Protein AF-A0A218LXC9-F1 (afdb_monomer_lite)

Sequence (57 aa):
LKRCGRKQRFYDPIKNQTCLNVPAILYFLEKGAQPTRTVYDILRKAEFFKEKERTLS

pLDDT: mean 72.03, std 12.18, range [47.72, 90.5]

Secondary structure (DSSP, 8-state):
-EE--SSSEEEETTTTEEEE-HHHHHHHHHTTPPPPHHHHHHHHHTTTTHHHHGGG-

Structure (mmCIF, N/CA/C/O backbone):
data_AF-A0A218LXC9-F1
#
_entry.id   AF-A0A218LXC9-F1
#
loop_
_atom_site.group_PDB
_atom_site.id
_atom_site.type_symbol
_atom_site.label_atom_id
_atom_site.label_alt_id
_atom_site.label_comp_id
_atom_site.label_asym_id
_atom_site.label_entity_id
_atom_site.label_seq_id
_atom_site.pdbx_PDB_ins_code
_atom_site.Cartn_x
_atom_site.Cartn_y
_atom_site.Cartn_z
_atom_site.occupancy
_atom_site.B_iso_or_equiv
_atom_site.auth_seq_id
_atom_site.auth_comp_id
_atom_site.auth_asym_id
_atom_site.auth_atom_id
_atom_site.pdbx_PDB_model_num
ATOM 1 N N . LEU A 1 1 ? 9.429 -3.864 1.825 1.00 56.41 1 LEU A N 1
ATOM 2 C CA . LEU A 1 1 ? 8.658 -2.833 1.090 1.00 56.41 1 LEU A CA 1
ATOM 3 C C . LEU A 1 1 ? 9.373 -1.490 1.240 1.00 56.41 1 LEU A C 1
ATOM 5 O O . LEU A 1 1 ? 9.712 -1.161 2.369 1.00 56.41 1 LEU A O 1
ATOM 9 N N . LYS A 1 2 ? 9.652 -0.745 0.159 1.00 60.50 2 LYS A N 1
ATOM 10 C CA . LYS A 1 2 ? 10.277 0.594 0.252 1.00 60.50 2 LYS A CA 1
ATOM 11 C C . LYS A 1 2 ? 9.238 1.691 -0.019 1.00 60.50 2 LYS A C 1
ATOM 13 O O . LYS A 1 2 ? 8.366 1.518 -0.869 1.00 60.50 2 LYS A O 1
ATOM 18 N N . ARG A 1 3 ? 9.310 2.803 0.724 1.00 54.12 3 ARG A N 1
ATOM 19 C CA . ARG A 1 3 ? 8.466 3.994 0.517 1.00 54.12 3 ARG A CA 1
ATOM 20 C C . ARG A 1 3 ? 9.069 4.827 -0.622 1.00 54.12 3 ARG A C 1
ATOM 22 O O . ARG A 1 3 ? 10.204 5.273 -0.498 1.00 54.12 3 ARG A O 1
ATOM 29 N N . CYS A 1 4 ? 8.326 5.039 -1.709 1.00 56.94 4 CYS A N 1
ATOM 30 C CA . CYS A 1 4 ? 8.733 5.892 -2.834 1.00 56.94 4 CYS A CA 1
ATOM 31 C C . CYS A 1 4 ? 7.700 7.003 -3.066 1.00 56.94 4 CYS A C 1
ATOM 33 O O . CYS A 1 4 ? 6.501 6.788 -2.898 1.00 56.94 4 CYS A O 1
ATOM 35 N N . GLY A 1 5 ? 8.177 8.196 -3.432 1.00 67.81 5 GLY A N 1
ATOM 36 C CA . GLY A 1 5 ? 7.347 9.386 -3.642 1.00 67.81 5 GLY A CA 1
ATOM 37 C C . GLY A 1 5 ? 6.424 9.320 -4.869 1.00 67.81 5 GLY A C 1
ATOM 38 O O . GLY A 1 5 ? 6.626 8.492 -5.751 1.00 67.81 5 GLY A O 1
ATOM 39 N N . ARG A 1 6 ? 5.433 10.233 -4.874 1.00 57.88 6 ARG A N 1
ATOM 40 C CA . ARG A 1 6 ? 4.357 10.628 -5.830 1.00 57.88 6 ARG A CA 1
ATOM 41 C C . ARG A 1 6 ? 3.866 9.710 -6.973 1.00 57.88 6 ARG A C 1
ATOM 43 O O . ARG A 1 6 ? 2.721 9.895 -7.375 1.00 57.88 6 ARG A O 1
ATOM 50 N N . LYS A 1 7 ? 4.603 8.730 -7.500 1.00 57.75 7 LYS A N 1
ATOM 51 C CA . LYS A 1 7 ? 4.093 7.800 -8.526 1.00 57.75 7 LYS A CA 1
ATOM 52 C C . LYS A 1 7 ? 3.330 6.645 -7.873 1.00 57.75 7 LYS A C 1
ATOM 54 O O . LYS A 1 7 ? 3.812 6.010 -6.942 1.00 57.75 7 LYS A O 1
ATOM 59 N N . GLN A 1 8 ? 2.103 6.419 -8.346 1.00 55.94 8 GLN A N 1
ATOM 60 C CA . GLN A 1 8 ? 1.072 5.626 -7.670 1.00 55.94 8 GLN A CA 1
ATOM 61 C C . GLN A 1 8 ? 1.486 4.171 -7.395 1.00 55.94 8 GLN A C 1
ATOM 63 O O . GLN A 1 8 ? 1.163 3.680 -6.315 1.00 55.94 8 GLN A O 1
ATOM 68 N N . ARG A 1 9 ? 2.200 3.494 -8.312 1.00 57.78 9 ARG A N 1
ATOM 69 C CA . ARG A 1 9 ? 2.711 2.116 -8.150 1.00 57.78 9 ARG A CA 1
ATOM 70 C C . ARG A 1 9 ? 3.896 1.873 -9.098 1.00 57.78 9 ARG A C 1
ATOM 72 O O . ARG A 1 9 ? 3.782 2.181 -10.279 1.00 57.78 9 ARG A O 1
ATOM 79 N N . PHE A 1 10 ? 4.991 1.289 -8.610 1.00 63.69 10 PHE A N 1
ATOM 80 C CA . PHE A 1 10 ? 5.970 0.584 -9.454 1.00 63.69 10 PHE A CA 1
ATOM 81 C C . PHE A 1 10 ? 6.210 -0.802 -8.868 1.00 63.69 10 PHE A C 1
ATOM 83 O O . PHE A 1 10 ? 6.473 -0.932 -7.670 1.00 63.69 10 PHE A O 1
ATOM 90 N N . TYR A 1 11 ? 6.125 -1.819 -9.717 1.00 64.38 11 TYR A N 1
ATOM 91 C CA . TYR A 1 11 ? 6.718 -3.123 -9.466 1.00 64.38 11 TYR A CA 1
ATOM 92 C C . TYR A 1 11 ? 7.995 -3.191 -10.299 1.00 64.38 11 TYR A C 1
ATOM 94 O O . TYR A 1 11 ? 7.938 -3.028 -11.516 1.00 64.38 11 TYR A O 1
ATOM 102 N N . ASP A 1 12 ? 9.135 -3.368 -9.640 1.00 70.50 12 ASP A N 1
ATOM 103 C CA . ASP A 1 12 ? 10.390 -3.707 -10.301 1.00 70.50 12 ASP A CA 1
ATOM 104 C C . ASP A 1 12 ? 10.555 -5.237 -10.224 1.00 70.50 12 ASP A C 1
ATOM 106 O O . ASP A 1 12 ? 10.923 -5.743 -9.156 1.00 70.50 12 ASP A O 1
ATOM 110 N N . PRO A 1 13 ? 10.255 -5.986 -11.305 1.00 67.94 13 PRO A N 1
ATOM 111 C CA . PRO A 1 13 ? 10.407 -7.440 -11.329 1.00 67.94 13 PRO A CA 1
ATOM 112 C C . PRO A 1 13 ? 11.865 -7.881 -11.184 1.00 67.94 13 PRO A C 1
ATOM 114 O O . PRO A 1 13 ? 12.121 -8.931 -10.602 1.00 67.94 13 PRO A O 1
ATOM 117 N N . ILE A 1 14 ? 12.821 -7.072 -11.655 1.00 73.25 14 ILE A N 1
ATOM 118 C CA . ILE A 1 14 ? 14.256 -7.392 -11.632 1.00 73.25 14 ILE A CA 1
ATOM 119 C C . ILE A 1 14 ? 14.771 -7.359 -10.192 1.00 73.25 14 ILE A C 1
ATOM 121 O O . ILE A 1 14 ? 15.580 -8.191 -9.791 1.00 73.25 14 ILE A O 1
ATOM 125 N N . LYS A 1 15 ? 14.273 -6.416 -9.387 1.00 72.25 15 LYS A N 1
ATOM 126 C CA . LYS A 1 15 ? 14.658 -6.266 -7.973 1.00 72.25 15 LYS A CA 1
ATOM 127 C C . LYS A 1 15 ? 13.648 -6.866 -6.996 1.00 72.25 15 LYS A C 1
ATOM 129 O O . LYS A 1 15 ? 13.797 -6.681 -5.787 1.00 72.25 15 LYS A O 1
ATOM 134 N N . ASN A 1 16 ? 12.602 -7.517 -7.511 1.00 62.41 16 ASN A N 1
ATOM 135 C CA . ASN A 1 16 ? 11.423 -7.971 -6.770 1.00 62.41 16 ASN A CA 1
ATOM 136 C C . ASN A 1 16 ? 10.903 -6.918 -5.764 1.00 62.41 16 ASN A C 1
ATOM 138 O O . ASN A 1 16 ? 10.486 -7.228 -4.644 1.00 62.41 16 ASN A O 1
ATOM 142 N N . GLN A 1 17 ? 10.991 -5.637 -6.133 1.00 63.81 17 GLN A N 1
ATOM 143 C CA . GLN A 1 17 ? 10.708 -4.524 -5.236 1.00 63.81 17 GLN A CA 1
ATOM 144 C C . GLN A 1 17 ? 9.370 -3.901 -5.605 1.00 63.81 17 GLN A C 1
ATOM 146 O O . GLN A 1 17 ? 9.158 -3.418 -6.712 1.00 63.81 17 GLN A O 1
ATOM 151 N N . THR A 1 18 ? 8.460 -3.894 -4.637 1.00 68.12 18 THR A N 1
ATOM 152 C CA . THR A 1 18 ? 7.187 -3.187 -4.754 1.00 68.12 18 THR A CA 1
ATOM 153 C C . THR A 1 18 ? 7.315 -1.819 -4.091 1.00 68.12 18 THR A C 1
ATOM 155 O O . THR A 1 18 ? 7.708 -1.723 -2.924 1.00 68.12 18 THR A O 1
ATOM 158 N N . CYS A 1 19 ? 6.977 -0.767 -4.829 1.00 65.88 19 CYS A N 1
ATOM 159 C CA . CYS A 1 19 ? 6.882 0.601 -4.335 1.00 65.88 19 CYS A CA 1
ATOM 160 C C . CYS A 1 19 ? 5.401 0.973 -4.204 1.00 65.88 19 CYS A C 1
ATOM 162 O O . CYS A 1 19 ? 4.684 1.070 -5.202 1.00 65.88 19 CYS A O 1
ATOM 164 N N . LEU A 1 20 ? 4.944 1.165 -2.964 1.00 70.12 20 LEU A N 1
ATOM 165 C CA . LEU A 1 20 ? 3.577 1.583 -2.644 1.00 70.12 20 LEU A CA 1
ATOM 166 C C . LEU A 1 20 ? 3.559 3.085 -2.341 1.00 70.12 20 LEU A C 1
ATOM 168 O O . LEU A 1 20 ? 4.299 3.558 -1.475 1.00 70.12 20 LEU A O 1
ATOM 172 N N . ASN A 1 21 ? 2.688 3.830 -3.026 1.00 76.62 21 ASN A N 1
ATOM 173 C CA . ASN A 1 21 ? 2.408 5.225 -2.698 1.00 76.62 21 ASN A CA 1
ATOM 174 C C . ASN A 1 21 ? 1.478 5.285 -1.476 1.00 76.62 21 ASN A C 1
ATOM 176 O O . ASN A 1 21 ? 0.255 5.359 -1.594 1.00 76.62 21 ASN A O 1
ATOM 180 N N . VAL A 1 22 ? 2.089 5.205 -0.296 1.00 74.38 22 VAL A N 1
ATOM 181 C CA . VAL A 1 22 ? 1.418 5.236 1.010 1.00 74.38 22 VAL A CA 1
ATOM 182 C C . VAL A 1 22 ? 0.423 6.399 1.164 1.00 74.38 22 VAL A C 1
ATOM 184 O O . VAL A 1 22 ? -0.727 6.114 1.500 1.00 74.38 22 VAL A O 1
ATOM 187 N N . PRO A 1 23 ? 0.782 7.675 0.903 1.00 77.69 23 PRO A N 1
ATOM 188 C CA . PRO A 1 23 ? -0.158 8.777 1.111 1.00 77.69 23 PRO A CA 1
ATOM 189 C C . PRO A 1 23 ? -1.370 8.715 0.174 1.00 77.69 23 PRO A C 1
ATOM 191 O O . PRO A 1 23 ? -2.474 9.046 0.592 1.00 77.69 23 PRO A O 1
ATOM 194 N N . ALA A 1 24 ? -1.209 8.226 -1.061 1.00 81.38 24 ALA A N 1
ATOM 195 C CA . ALA A 1 24 ? -2.347 8.032 -1.959 1.00 81.38 24 ALA A CA 1
ATOM 196 C C . ALA A 1 24 ? -3.300 6.941 -1.446 1.00 81.38 24 ALA A C 1
ATOM 198 O O . ALA A 1 24 ? -4.513 7.111 -1.488 1.00 81.38 24 ALA A O 1
ATOM 199 N N . ILE A 1 25 ? -2.762 5.828 -0.940 1.00 80.56 25 ILE A N 1
ATOM 200 C CA . ILE A 1 25 ? -3.574 4.739 -0.380 1.00 80.56 25 ILE A CA 1
ATOM 201 C C . ILE A 1 25 ? -4.342 5.221 0.852 1.00 80.56 25 ILE A C 1
ATOM 203 O O . ILE A 1 25 ? -5.535 4.951 0.952 1.00 80.56 25 ILE A O 1
ATOM 207 N N . LEU A 1 26 ? -3.684 5.962 1.748 1.00 81.19 26 LEU A N 1
ATOM 208 C CA . LEU A 1 26 ? -4.327 6.521 2.936 1.00 81.19 26 LEU A CA 1
ATOM 209 C C . LEU A 1 26 ? -5.472 7.469 2.560 1.00 81.19 26 LEU A C 1
ATOM 211 O O . LEU A 1 26 ? -6.572 7.302 3.073 1.00 81.19 26 LEU A O 1
ATOM 215 N N . TYR A 1 27 ? -5.250 8.369 1.596 1.00 84.81 27 TYR A N 1
ATOM 216 C CA . TYR A 1 27 ? -6.287 9.270 1.085 1.00 84.81 27 TYR A CA 1
ATOM 217 C C . TYR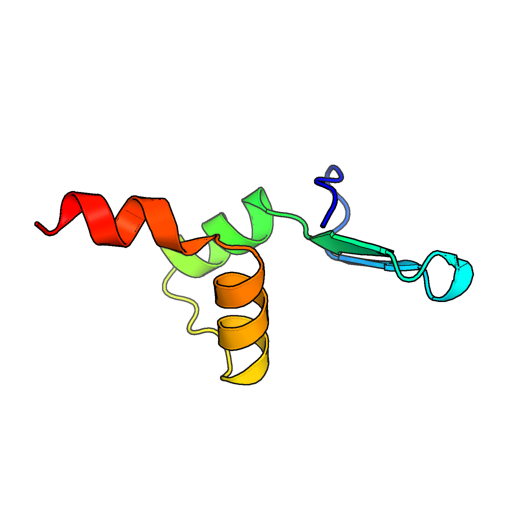 A 1 27 ? -7.535 8.512 0.607 1.00 84.81 27 TYR A C 1
ATOM 219 O O . TYR A 1 27 ? -8.653 8.872 0.963 1.00 84.81 27 TYR A O 1
ATOM 227 N N . PHE A 1 28 ? -7.369 7.433 -0.166 1.00 85.88 28 PHE A N 1
ATOM 228 C CA . PHE A 1 28 ? -8.515 6.645 -0.631 1.00 85.88 28 PHE A CA 1
ATOM 229 C C . PHE A 1 28 ? -9.222 5.910 0.514 1.00 85.88 28 PHE A C 1
ATOM 231 O O . PHE A 1 28 ? -10.451 5.894 0.547 1.00 85.88 28 PHE A O 1
ATOM 238 N N . LEU A 1 29 ? -8.475 5.345 1.469 1.00 85.19 29 LEU A N 1
ATOM 239 C CA . LEU A 1 29 ? -9.057 4.687 2.644 1.00 85.19 29 LEU A CA 1
ATOM 240 C C . LEU A 1 29 ? -9.841 5.677 3.524 1.00 85.19 29 LEU A C 1
ATOM 242 O O . LEU A 1 29 ? -10.937 5.353 3.969 1.00 85.19 29 LEU A O 1
ATOM 246 N N . GLU A 1 30 ? -9.328 6.893 3.730 1.00 84.62 30 GLU A N 1
ATOM 247 C CA . GLU A 1 30 ? -10.022 7.969 4.459 1.00 84.62 30 GLU A CA 1
ATOM 248 C C . GLU A 1 30 ? -11.299 8.434 3.752 1.00 84.62 30 GLU A C 1
ATOM 250 O O . GLU A 1 30 ? -12.266 8.822 4.403 1.00 84.62 30 GLU A O 1
ATOM 255 N N . LYS A 1 31 ? -11.336 8.352 2.419 1.00 90.50 31 LYS A N 1
ATOM 256 C CA . LYS A 1 31 ? -12.5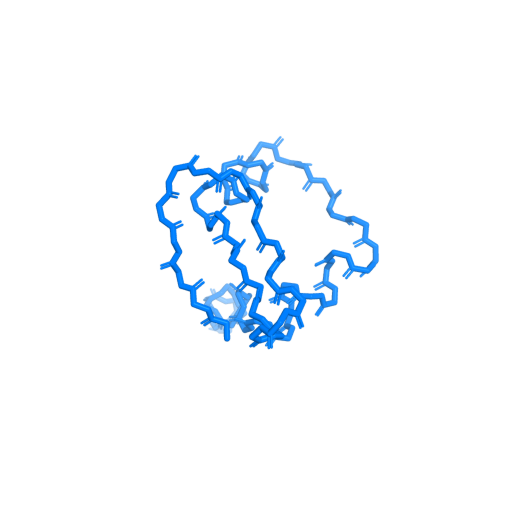42 8.604 1.618 1.00 90.50 31 LYS A CA 1
ATOM 257 C C . LYS A 1 31 ? -13.519 7.422 1.588 1.00 90.50 31 LYS A C 1
ATOM 259 O O . LYS A 1 31 ? -14.517 7.494 0.878 1.00 90.50 31 LYS A O 1
ATOM 264 N N . GLY A 1 32 ? -13.258 6.357 2.350 1.00 87.56 32 GLY A N 1
ATOM 265 C CA . GLY A 1 32 ? -14.135 5.191 2.458 1.00 87.56 32 GLY A CA 1
ATOM 266 C C . GLY A 1 32 ? -13.943 4.156 1.351 1.00 87.56 32 GLY A C 1
ATOM 267 O O . GLY A 1 32 ? -14.796 3.287 1.175 1.00 87.56 32 GLY A O 1
ATOM 268 N N . ALA A 1 33 ? -12.844 4.217 0.591 1.00 90.31 33 ALA A N 1
ATOM 269 C CA . ALA A 1 33 ? -12.557 3.194 -0.405 1.00 90.31 33 ALA A CA 1
ATOM 270 C C . ALA A 1 33 ? -12.325 1.842 0.282 1.00 90.31 33 ALA A C 1
ATOM 272 O O . ALA A 1 33 ? -11.419 1.692 1.104 1.00 90.31 33 ALA A O 1
ATOM 273 N N . G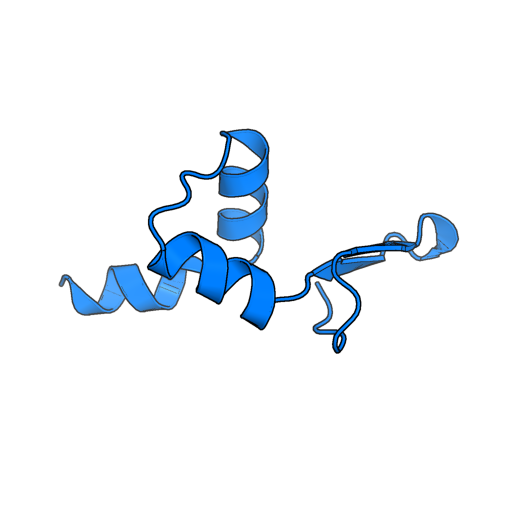LN A 1 34 ? -13.120 0.842 -0.088 1.00 89.38 34 GLN A N 1
ATOM 274 C CA . GLN A 1 34 ? -12.961 -0.512 0.422 1.00 89.38 34 GLN A CA 1
ATOM 275 C C . GLN A 1 34 ? -11.907 -1.256 -0.416 1.00 89.38 34 GLN A C 1
ATOM 277 O O . GLN A 1 34 ? -12.081 -1.411 -1.628 1.00 89.38 34 GLN A O 1
ATOM 282 N N . PRO A 1 35 ? -10.792 -1.714 0.178 1.00 86.69 35 PRO A N 1
ATOM 283 C CA . PRO A 1 35 ? -9.819 -2.510 -0.552 1.00 86.69 35 PRO A CA 1
ATOM 284 C C . PRO A 1 35 ? -10.395 -3.895 -0.870 1.00 86.69 35 PRO A C 1
ATOM 286 O O . PRO A 1 35 ? -11.093 -4.502 -0.060 1.00 86.69 35 PRO A O 1
ATOM 289 N N . THR A 1 36 ? -10.046 -4.436 -2.036 1.00 89.75 36 THR A N 1
ATOM 290 C CA . THR A 1 36 ? -10.315 -5.843 -2.358 1.00 89.75 36 THR A CA 1
ATOM 291 C C . THR A 1 36 ? -9.466 -6.769 -1.482 1.00 89.75 36 THR A C 1
ATOM 293 O O . THR A 1 36 ? -8.426 -6.362 -0.960 1.00 89.75 36 THR A O 1
ATOM 296 N N . ARG A 1 37 ? -9.872 -8.039 -1.350 1.00 85.81 37 ARG A N 1
ATOM 297 C CA . ARG A 1 37 ? -9.226 -9.031 -0.466 1.00 85.81 37 ARG A CA 1
ATOM 298 C C . ARG A 1 37 ? -7.705 -9.112 -0.655 1.00 85.81 37 ARG A C 1
ATOM 300 O O . ARG A 1 37 ? -6.960 -8.998 0.310 1.00 85.81 37 ARG A O 1
ATOM 307 N N . THR A 1 38 ? -7.237 -9.182 -1.901 1.00 84.88 38 THR A N 1
ATOM 308 C CA . THR A 1 38 ? -5.801 -9.223 -2.226 1.00 84.88 38 THR A CA 1
ATOM 309 C C . THR A 1 38 ? -5.066 -7.942 -1.828 1.00 84.88 38 THR A C 1
ATOM 311 O O . THR A 1 38 ? -3.952 -8.000 -1.312 1.00 84.88 38 THR A O 1
ATOM 314 N N . VAL A 1 39 ? -5.672 -6.769 -2.046 1.00 81.50 39 VAL A N 1
ATOM 315 C CA . VAL A 1 39 ? -5.074 -5.480 -1.658 1.00 81.50 39 VAL A CA 1
ATOM 316 C C . VAL A 1 39 ? -5.014 -5.359 -0.138 1.00 81.50 39 VAL A C 1
ATOM 318 O O . VAL A 1 39 ? -3.997 -4.922 0.397 1.00 81.50 39 VAL A O 1
ATOM 321 N N . TYR A 1 40 ? -6.062 -5.794 0.558 1.00 83.62 40 TYR A N 1
ATOM 322 C CA . TYR A 1 40 ? -6.105 -5.834 2.014 1.00 83.62 40 TYR A CA 1
ATOM 323 C C . TYR A 1 40 ? -5.005 -6.740 2.593 1.00 83.62 40 TYR A C 1
ATOM 325 O O . TYR A 1 40 ? -4.275 -6.312 3.488 1.00 83.62 40 TYR A O 1
ATOM 333 N N . ASP A 1 41 ? -4.795 -7.931 2.024 1.00 84.31 41 ASP A N 1
ATOM 334 C CA . ASP A 1 41 ? -3.727 -8.847 2.448 1.00 84.31 41 ASP A CA 1
ATOM 335 C C . ASP A 1 41 ? -2.323 -8.253 2.235 1.00 84.31 41 ASP A C 1
ATOM 337 O O . ASP A 1 41 ? -1.442 -8.414 3.084 1.00 84.31 41 ASP A O 1
ATOM 341 N N . ILE A 1 42 ? -2.105 -7.518 1.137 1.00 83.25 42 ILE A N 1
ATOM 342 C CA . ILE A 1 42 ? -0.843 -6.801 0.879 1.00 83.25 42 ILE A CA 1
ATOM 343 C C . ILE A 1 42 ? -0.614 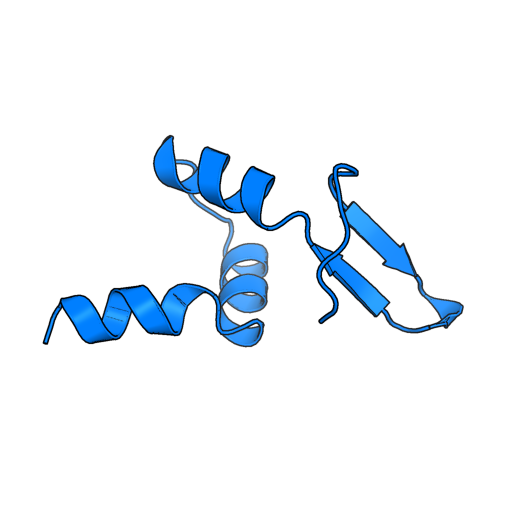-5.707 1.929 1.00 83.25 42 ILE A C 1
ATOM 345 O O . ILE A 1 42 ? 0.491 -5.597 2.462 1.00 83.25 42 ILE A O 1
ATOM 349 N N . LEU A 1 43 ? -1.640 -4.914 2.247 1.00 80.56 43 LEU A N 1
ATOM 350 C CA . LEU A 1 43 ? -1.551 -3.850 3.254 1.00 80.56 43 LEU A CA 1
ATOM 351 C C . LEU A 1 43 ? -1.326 -4.414 4.664 1.00 80.56 43 LEU A C 1
ATOM 353 O O . LEU A 1 43 ? -0.528 -3.861 5.423 1.00 80.56 43 LEU A O 1
ATOM 357 N N . ARG A 1 44 ? -1.952 -5.551 4.993 1.00 81.75 44 ARG A N 1
ATOM 358 C CA . ARG A 1 44 ? -1.719 -6.278 6.249 1.00 81.75 44 ARG A CA 1
ATOM 359 C C . ARG A 1 44 ? -0.281 -6.801 6.340 1.00 81.75 44 ARG A C 1
ATOM 361 O O . ARG A 1 44 ? 0.369 -6.585 7.358 1.00 81.75 44 ARG A O 1
ATOM 368 N N . LYS A 1 45 ? 0.242 -7.435 5.280 1.00 81.69 45 LYS A N 1
ATOM 369 C CA . LYS A 1 45 ? 1.646 -7.899 5.212 1.00 81.69 45 LYS A CA 1
ATOM 370 C C . LYS A 1 45 ? 2.653 -6.751 5.280 1.00 81.69 45 LYS A C 1
ATOM 372 O O . LYS A 1 45 ? 3.749 -6.929 5.794 1.00 81.69 45 LYS A O 1
ATOM 377 N N . ALA A 1 46 ? 2.281 -5.580 4.770 1.00 78.06 46 ALA A N 1
ATOM 378 C CA . ALA A 1 46 ? 3.058 -4.351 4.891 1.00 78.06 46 ALA A CA 1
ATOM 379 C C . ALA A 1 46 ? 2.958 -3.699 6.284 1.00 78.06 46 ALA A C 1
ATOM 381 O O . ALA A 1 46 ? 3.481 -2.602 6.468 1.00 78.06 46 ALA A O 1
ATOM 382 N N . GLU A 1 47 ? 2.277 -4.350 7.235 1.00 77.88 47 GLU A N 1
ATOM 383 C CA . GLU A 1 47 ? 2.050 -3.889 8.607 1.00 77.88 47 GLU A CA 1
ATOM 384 C C . GLU A 1 47 ? 1.343 -2.530 8.699 1.00 77.88 47 GLU A C 1
ATOM 386 O O . GLU A 1 47 ? 1.414 -1.841 9.713 1.00 77.88 47 GLU A O 1
ATOM 391 N N . PHE A 1 48 ? 0.609 -2.152 7.649 1.00 72.62 48 PHE A N 1
ATOM 392 C CA . PHE A 1 48 ? 0.026 -0.819 7.503 1.00 72.62 48 PHE A CA 1
ATOM 393 C C . PHE A 1 48 ? -1.091 -0.522 8.517 1.00 72.62 48 PHE A C 1
ATOM 395 O O . PHE A 1 48 ? -1.366 0.632 8.820 1.00 72.62 48 PHE A O 1
ATOM 402 N N . PHE A 1 49 ? -1.723 -1.565 9.062 1.00 69.88 49 PHE A N 1
ATOM 403 C CA . PHE A 1 49 ? -2.828 -1.452 10.019 1.00 69.88 49 PHE A CA 1
ATOM 404 C C . PHE A 1 49 ? -2.408 -1.591 11.491 1.00 69.88 49 PHE A C 1
ATOM 406 O O . PHE A 1 49 ? -3.249 -1.411 12.369 1.00 69.88 49 PHE A O 1
ATOM 413 N N . LYS A 1 50 ? -1.130 -1.869 11.796 1.00 65.81 50 LYS A N 1
ATOM 414 C CA . LYS A 1 50 ? -0.691 -2.139 13.182 1.00 65.81 50 LYS A CA 1
ATOM 415 C C . LYS A 1 50 ?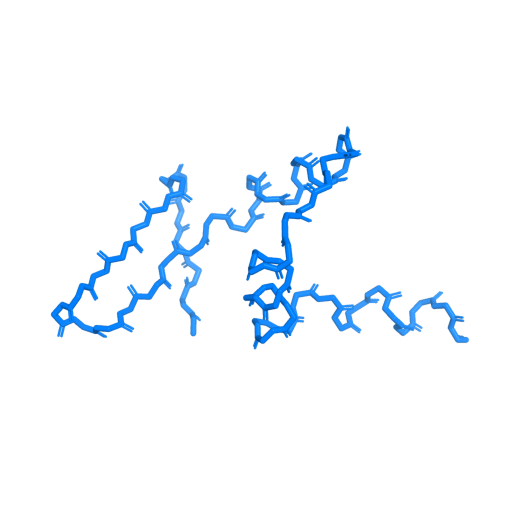 -0.913 -0.969 14.155 1.00 65.81 50 LYS A C 1
ATOM 417 O O . LYS A 1 50 ? -1.033 -1.200 15.352 1.00 65.81 50 LYS A O 1
ATOM 422 N N . GLU A 1 51 ? -0.980 0.266 13.662 1.00 60.16 51 GLU A N 1
ATOM 423 C CA . GLU A 1 51 ? -1.173 1.468 14.488 1.00 60.16 51 GLU A CA 1
ATOM 424 C C . GLU A 1 51 ? -2.653 1.753 14.812 1.00 60.16 51 GLU A C 1
ATOM 426 O O . GLU A 1 51 ? -2.960 2.292 15.875 1.00 60.16 51 GLU A O 1
ATOM 431 N N . LYS A 1 52 ? -3.588 1.314 13.955 1.00 57.19 52 LYS A N 1
ATOM 432 C CA . LYS A 1 52 ? -5.034 1.463 14.207 1.00 57.19 52 LYS A CA 1
ATOM 433 C C . LYS A 1 52 ? -5.594 0.411 15.167 1.00 57.19 52 LYS A C 1
ATOM 435 O O . LYS A 1 52 ? -6.550 0.689 15.873 1.00 57.19 52 LYS A O 1
ATOM 440 N N . GLU A 1 53 ? -4.982 -0.769 15.226 1.00 53.84 53 GLU A N 1
ATOM 441 C CA . GLU A 1 53 ? -5.395 -1.847 16.141 1.00 53.84 53 GLU A CA 1
ATOM 442 C C . GLU A 1 53 ? -4.996 -1.562 17.603 1.00 53.84 53 GLU A C 1
ATOM 444 O O . GLU A 1 53 ? -5.712 -1.945 18.518 1.00 53.84 53 GLU A O 1
ATOM 449 N N . ARG A 1 54 ? -3.890 -0.838 17.852 1.00 54.88 54 ARG A N 1
ATOM 450 C CA . ARG A 1 54 ? -3.470 -0.451 19.219 1.00 54.88 5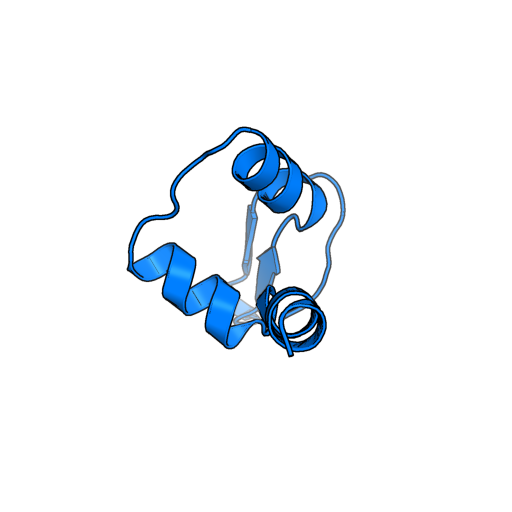4 ARG A CA 1
ATOM 451 C C . ARG A 1 54 ? -4.278 0.686 19.835 1.00 54.88 54 ARG A C 1
ATOM 453 O O . ARG A 1 54 ? -4.197 0.899 21.035 1.00 54.88 54 ARG A O 1
ATOM 460 N N . THR A 1 55 ? -4.981 1.468 19.026 1.00 47.72 55 THR A N 1
ATOM 461 C CA . THR A 1 55 ? -5.762 2.621 19.502 1.00 47.72 55 THR A CA 1
ATOM 462 C C . THR A 1 55 ? -7.208 2.253 19.845 1.00 47.72 55 THR A C 1
ATOM 464 O O . THR A 1 55 ? -7.971 3.120 20.255 1.00 47.72 55 THR A O 1
ATOM 467 N N . LEU A 1 56 ? -7.573 0.971 19.715 1.00 56.34 56 LEU A N 1
ATOM 468 C CA . LEU A 1 56 ? -8.880 0.415 20.082 1.00 56.34 56 LEU A CA 1
ATOM 469 C C . LEU A 1 56 ? -8.824 -0.540 21.293 1.00 56.34 56 LEU A C 1
ATOM 471 O O . LEU A 1 56 ? -9.824 -1.194 21.582 1.00 56.34 56 LEU A O 1
ATOM 475 N N . SER A 1 57 ? -7.681 -0.627 21.984 1.00 49.81 57 SER A N 1
ATOM 476 C CA . SER A 1 57 ? -7.495 -1.397 23.227 1.00 49.81 57 SER A CA 1
ATOM 477 C C . SER A 1 57 ? -7.450 -0.504 24.454 1.00 49.81 57 SER A C 1
ATOM 479 O O . SER A 1 57 ? -6.692 0.491 24.384 1.00 49.81 57 SER A O 1
#

InterPro domains:
  IPR023803 Small ribosomal subunit protein bS16 domain superfamily [G3DSA:3.30.1320.10] (9-56)
  IPR023803 Small ribosomal subunit protein bS16 domain superfamily [SSF54565] (2-51)

Radius of gyration: 12.43 Å; chains: 1; bounding box: 29×20×35 Å

Organism: Triticum monococcum (NCBI:txid4568)

Foldseek 3Di:
DDEDDDDQWDQDPVVNDTYHPVVVVVVCVVVVNDDDPVVVVVCVVVVVCVVVVVVVD